Protein AF-A0A2E5U5M3-F1 (afdb_monomer)

Sequence (110 aa):
MKHKDTKHPKLYLKILNYSINDIKVQYVDNEFSLDGKRKIKEQTINNDFSIDESKILNKLNQLELNKLNKYIKVQNKILEYHKRKQNFDSYSVVKDSVKLMLQFKKEYNF

Radius of gyration: 16.64 Å; Cα contacts (8 Å, |Δi|>4): 125; chains: 1; bounding box: 40×35×46 Å

Nearest PDB structures (foldseek):
  8w1l-assembly1_A  TM=5.831E-01  e=1.429E-01  Homo sapiens
  4hw7-assembly1_A  TM=5.101E-01  e=1.429E-01  Homo sapiens
  4r7h-assembly1_A  TM=5.418E-01  e=1.977E-01  Homo sapiens
  3krj-assembly1_A  TM=5.410E-01  e=4.907E-0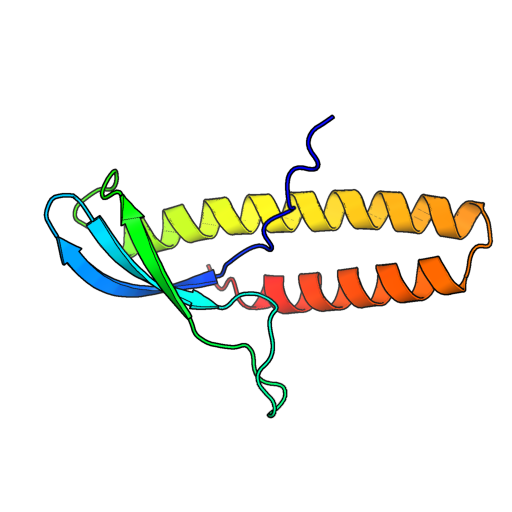1  Homo sapiens
  8jot-assembly1_A  TM=5.072E-01  e=4.038E-01  Homo sapiens

Secondary structure (DSSP, 8-state):
------PPP-EEEEEEEE-SSEEEEEEEEEEE-TTSSEEEEEEEEE--S-S-HHHHHHHHHHHHHHHHHHHHHHHHHHHHHHHHTT-HHHHHHHHHHHHHHHHHHTT---

pLDDT: mean 86.62, std 11.47, range [39.53, 95.12]

Mean predicted aligned error: 6.05 Å

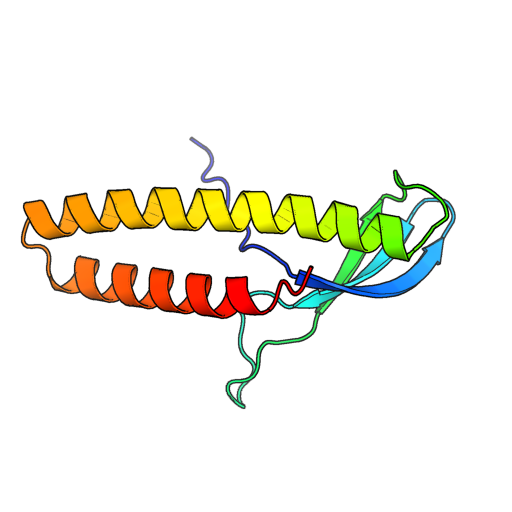Foldseek 3Di:
DPPPPLPFFKQWDFWDDDDPFKTKTKIWGLDADPVRHTDIDIDIDTPPDDPDGVVVNVVSNVVSLVSLVVVLVVLVVVLVVCVVVVVVVVNVVSVVVSVSSVVVSVVPPD

Structure (mmCIF, N/CA/C/O backbone):
data_AF-A0A2E5U5M3-F1
#
_entry.id   AF-A0A2E5U5M3-F1
#
loop_
_atom_site.group_PDB
_atom_site.id
_atom_site.type_symbol
_atom_site.label_atom_id
_atom_site.label_alt_id
_atom_site.label_comp_id
_atom_site.label_asym_id
_atom_site.label_entity_id
_atom_site.label_seq_id
_atom_site.pdbx_PDB_ins_code
_atom_site.Cartn_x
_atom_site.Cartn_y
_atom_site.Cartn_z
_atom_site.occupancy
_atom_site.B_iso_or_equiv
_atom_site.auth_seq_id
_atom_site.auth_comp_id
_atom_site.auth_asym_id
_atom_site.auth_atom_id
_atom_site.pdbx_PDB_model_num
ATOM 1 N N . MET A 1 1 ? -4.670 25.439 6.707 1.00 40.44 1 MET A N 1
ATOM 2 C CA . MET A 1 1 ? -3.697 24.381 6.338 1.00 40.44 1 MET A CA 1
ATOM 3 C C . MET A 1 1 ? -4.190 23.722 5.061 1.00 40.44 1 MET A C 1
ATOM 5 O O . MET A 1 1 ? -5.344 23.321 5.042 1.00 40.44 1 MET A O 1
ATOM 9 N N . LYS A 1 2 ? -3.383 23.636 3.991 1.00 39.53 2 LYS A N 1
ATOM 10 C CA . LYS A 1 2 ? -3.774 22.849 2.807 1.00 39.53 2 LYS A CA 1
ATOM 11 C C . LYS A 1 2 ? -3.951 21.395 3.252 1.00 39.53 2 LYS A C 1
ATOM 13 O O . LYS A 1 2 ? -2.998 20.820 3.781 1.00 39.53 2 LYS A O 1
ATOM 18 N N . HIS A 1 3 ? -5.146 20.830 3.083 1.00 47.47 3 HIS A N 1
ATOM 19 C CA . HIS A 1 3 ? -5.352 19.392 3.228 1.00 47.47 3 HIS A CA 1
ATOM 20 C C . HIS A 1 3 ? -4.398 18.715 2.239 1.00 47.47 3 HIS A C 1
ATOM 22 O O . HIS A 1 3 ? -4.536 18.868 1.030 1.00 47.47 3 HIS A O 1
ATOM 28 N N . LYS A 1 4 ? -3.349 18.057 2.742 1.00 53.84 4 LYS A N 1
ATOM 29 C CA . LYS A 1 4 ? -2.551 17.172 1.897 1.00 53.84 4 LYS A CA 1
ATOM 30 C C . LYS A 1 4 ? -3.411 15.943 1.681 1.00 53.84 4 LYS A C 1
ATOM 32 O O . LYS A 1 4 ? -3.626 15.198 2.638 1.00 53.84 4 LYS A O 1
ATOM 37 N N . ASP A 1 5 ? -3.889 15.754 0.457 1.00 53.69 5 ASP A N 1
ATOM 38 C CA . ASP A 1 5 ? -4.543 14.510 0.080 1.00 53.69 5 ASP A CA 1
ATOM 39 C C . ASP A 1 5 ? -3.617 13.361 0.450 1.00 53.69 5 ASP A C 1
ATOM 41 O O . ASP A 1 5 ? -2.454 13.279 0.028 1.00 53.69 5 ASP A O 1
ATOM 45 N N . THR A 1 6 ? -4.110 12.509 1.338 1.00 58.56 6 THR A N 1
ATOM 46 C CA . THR A 1 6 ? -3.381 11.324 1.751 1.00 58.56 6 THR A CA 1
ATOM 47 C C . THR A 1 6 ? -3.448 10.361 0.581 1.00 58.56 6 THR A C 1
ATOM 49 O O . THR A 1 6 ? -4.418 9.634 0.413 1.00 58.56 6 THR A O 1
ATOM 52 N N . LYS A 1 7 ? -2.423 10.389 -0.278 1.00 69.25 7 LYS A N 1
ATOM 53 C CA . LYS A 1 7 ? -2.294 9.405 -1.353 1.00 69.25 7 LYS A CA 1
ATOM 54 C C . LYS A 1 7 ? -2.250 8.015 -0.723 1.00 69.25 7 LYS A C 1
ATOM 56 O O . LYS A 1 7 ? -1.392 7.753 0.126 1.00 69.25 7 LYS A O 1
ATOM 61 N N . HIS A 1 8 ? -3.180 7.154 -1.126 1.00 78.44 8 HIS A N 1
ATOM 62 C CA . HIS A 1 8 ? -3.193 5.769 -0.681 1.00 78.44 8 HIS A CA 1
ATOM 63 C C . HIS A 1 8 ? -1.904 5.058 -1.125 1.00 78.44 8 HIS A C 1
ATOM 65 O O . HIS A 1 8 ? -1.380 5.367 -2.202 1.00 78.44 8 HIS A O 1
ATOM 71 N N . PRO A 1 9 ? -1.371 4.140 -0.299 1.00 89.25 9 PRO A N 1
ATOM 72 C CA . PRO A 1 9 ? -0.196 3.356 -0.656 1.00 89.25 9 PRO A CA 1
ATOM 73 C C . PRO A 1 9 ? -0.404 2.569 -1.953 1.00 89.25 9 PRO A C 1
ATOM 75 O O . PRO A 1 9 ? -1.508 2.088 -2.218 1.00 89.25 9 PRO A O 1
ATOM 78 N N . LYS A 1 10 ? 0.669 2.429 -2.733 1.00 93.88 10 LYS A N 1
ATOM 79 C CA . LYS A 1 10 ? 0.677 1.719 -4.022 1.00 93.88 10 LYS A CA 1
ATOM 80 C C . LYS A 1 10 ? 1.574 0.488 -3.978 1.00 93.88 10 LYS A C 1
ATOM 82 O O . LYS A 1 10 ? 2.625 0.514 -3.347 1.00 93.88 10 LYS A O 1
ATOM 87 N N . LEU A 1 11 ? 1.217 -0.554 -4.712 1.00 93.75 11 LEU A N 1
ATOM 88 C CA . LEU A 1 11 ? 2.081 -1.703 -4.968 1.00 93.75 11 LEU A CA 1
ATOM 89 C C . LEU A 1 11 ? 2.438 -1.718 -6.454 1.00 93.75 11 LEU A C 1
ATOM 91 O O . LEU A 1 11 ? 1.572 -1.923 -7.301 1.00 93.75 11 LEU A O 1
ATOM 95 N N . TYR A 1 12 ? 3.703 -1.460 -6.769 1.00 93.25 12 TYR A N 1
ATOM 96 C CA . TYR A 1 12 ? 4.238 -1.520 -8.123 1.00 93.25 12 TYR A CA 1
ATOM 97 C C . TYR A 1 12 ? 4.473 -2.979 -8.514 1.00 93.25 12 TYR A C 1
ATOM 99 O O . TYR A 1 12 ? 5.138 -3.721 -7.792 1.00 93.25 12 TYR A O 1
ATOM 107 N N . LEU A 1 13 ? 3.920 -3.375 -9.659 1.00 92.38 13 LEU A N 1
ATOM 108 C CA . LEU A 1 13 ? 3.925 -4.753 -10.148 1.00 92.38 13 LEU A CA 1
ATOM 109 C C . LEU A 1 13 ? 5.045 -4.997 -11.158 1.00 92.38 13 LEU A C 1
ATOM 111 O O . LEU A 1 13 ? 5.752 -5.994 -11.067 1.00 92.38 13 LEU A O 1
ATOM 115 N N . LYS A 1 14 ? 5.189 -4.096 -12.135 1.00 92.25 14 LYS A N 1
ATOM 116 C CA . LYS A 1 14 ? 6.198 -4.206 -13.192 1.00 92.25 14 LYS A CA 1
ATOM 117 C C . LYS A 1 14 ? 6.501 -2.868 -13.847 1.00 92.25 14 LYS A C 1
ATOM 119 O O . LYS A 1 14 ? 5.682 -1.945 -13.818 1.00 92.25 14 LYS A O 1
ATOM 124 N N . ILE A 1 15 ? 7.665 -2.800 -14.477 1.00 91.00 15 ILE A N 1
ATOM 125 C CA . ILE A 1 15 ? 8.036 -1.725 -15.392 1.00 91.00 15 ILE A CA 1
ATOM 126 C C . ILE A 1 15 ? 7.4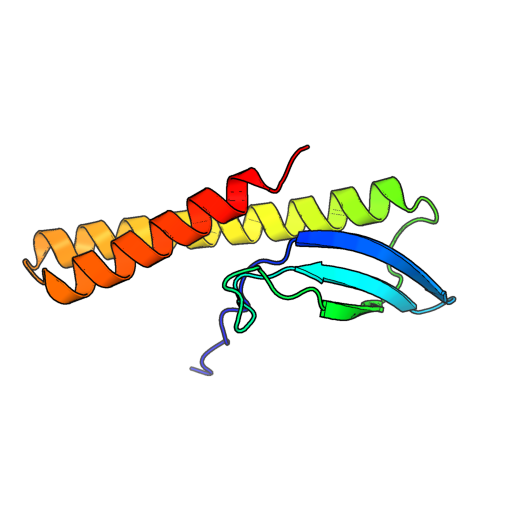91 -2.089 -16.779 1.00 91.00 15 ILE A C 1
ATOM 128 O O . ILE A 1 15 ? 7.564 -3.239 -17.202 1.00 91.00 15 ILE A O 1
ATOM 132 N N . LEU A 1 16 ? 6.847 -1.131 -17.441 1.00 90.38 16 LEU A N 1
ATOM 133 C CA . LEU A 1 16 ? 6.264 -1.298 -18.775 1.00 90.38 16 LEU A CA 1
ATOM 134 C C . LEU A 1 16 ? 7.153 -0.704 -19.865 1.00 90.38 16 LEU A C 1
ATOM 136 O O . LEU A 1 16 ? 7.181 -1.227 -20.973 1.00 90.38 16 LEU A O 1
ATOM 140 N N . ASN A 1 17 ? 7.809 0.422 -19.579 1.00 84.88 17 ASN A N 1
ATOM 141 C CA . ASN A 1 17 ? 8.692 1.097 -20.522 1.00 84.88 17 ASN A CA 1
ATOM 142 C C . ASN A 1 17 ? 9.734 1.942 -19.778 1.00 84.88 17 ASN A C 1
ATOM 144 O O . ASN A 1 17 ? 9.442 2.472 -18.700 1.00 84.88 17 ASN A O 1
ATOM 148 N N . TYR A 1 18 ? 10.905 2.094 -20.390 1.00 81.06 18 TYR A N 1
ATOM 149 C CA . TYR A 1 18 ? 12.027 2.871 -19.890 1.00 81.06 18 TYR A CA 1
ATOM 150 C C . TYR A 1 18 ? 12.418 3.947 -20.909 1.00 81.06 18 TYR A C 1
ATOM 152 O O . TYR A 1 18 ? 12.759 3.649 -22.052 1.00 81.06 18 TYR A O 1
ATOM 160 N N . SER A 1 19 ? 12.387 5.199 -20.472 1.00 79.19 19 SER A N 1
ATOM 161 C CA . SER A 1 19 ? 12.874 6.365 -21.203 1.00 79.19 19 SER A CA 1
ATOM 162 C C . SER A 1 19 ? 13.972 7.041 -20.386 1.00 79.19 19 SER A C 1
ATOM 164 O O . SER A 1 19 ? 14.046 6.878 -19.171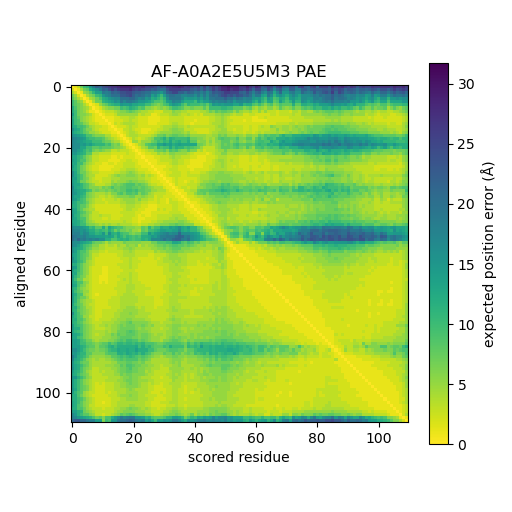 1.00 79.19 19 SER A O 1
ATOM 166 N N . ILE A 1 20 ? 14.805 7.856 -21.039 1.00 76.12 20 ILE A N 1
ATOM 167 C CA . ILE A 1 20 ? 15.949 8.535 -20.399 1.00 76.12 20 ILE A CA 1
ATOM 168 C C . ILE A 1 20 ? 15.527 9.285 -19.124 1.00 76.12 20 ILE A C 1
ATOM 170 O O . ILE A 1 20 ? 16.202 9.173 -18.106 1.00 76.12 20 ILE A O 1
ATOM 174 N N . ASN A 1 21 ? 14.377 9.964 -19.150 1.00 83.12 21 ASN A N 1
ATOM 175 C CA . ASN A 1 21 ? 13.897 10.773 -18.026 1.00 83.12 21 ASN A CA 1
ATOM 176 C C . ASN A 1 21 ? 12.752 10.131 -17.237 1.00 83.12 21 ASN A C 1
ATOM 178 O O . ASN A 1 21 ? 12.427 10.609 -16.155 1.00 83.12 21 ASN A O 1
ATOM 182 N N . ASP A 1 22 ? 12.149 9.060 -17.753 1.00 87.88 22 ASP A N 1
ATOM 183 C CA . ASP A 1 22 ? 10.847 8.587 -17.296 1.00 87.88 22 ASP A CA 1
ATOM 184 C C . ASP A 1 22 ? 10.751 7.065 -17.325 1.00 87.88 22 ASP A C 1
ATOM 186 O O . ASP A 1 22 ? 11.134 6.417 -18.295 1.00 87.88 22 ASP A O 1
ATOM 190 N N . ILE A 1 23 ? 10.145 6.489 -16.292 1.00 88.69 23 ILE A N 1
ATOM 191 C CA . ILE A 1 23 ? 9.803 5.071 -16.242 1.00 88.69 23 ILE A CA 1
ATOM 192 C C . ILE A 1 23 ? 8.286 4.950 -16.195 1.00 88.69 23 ILE A C 1
ATOM 194 O O . ILE A 1 23 ? 7.626 5.504 -15.310 1.00 88.69 23 ILE A O 1
ATOM 198 N N . LYS A 1 24 ? 7.718 4.186 -17.129 1.00 92.06 24 LYS A N 1
ATOM 199 C CA . LYS A 1 24 ? 6.304 3.819 -17.088 1.00 92.06 24 LYS A CA 1
ATOM 200 C C . LYS A 1 24 ? 6.152 2.556 -16.256 1.00 92.06 24 LYS A C 1
ATOM 202 O O . LYS A 1 24 ? 6.713 1.517 -16.594 1.00 92.06 24 LYS A O 1
ATOM 207 N N . VAL A 1 25 ? 5.372 2.628 -15.186 1.00 92.50 25 VAL A N 1
ATOM 208 C CA . VAL A 1 25 ? 5.194 1.529 -14.233 1.00 92.50 25 VAL A CA 1
ATOM 209 C C . VAL A 1 25 ? 3.730 1.168 -14.063 1.00 92.50 25 VAL A C 1
ATOM 211 O O . VAL A 1 25 ? 2.847 2.028 -14.046 1.00 92.50 25 VAL A O 1
ATOM 214 N N . GLN A 1 26 ? 3.485 -0.125 -13.901 1.00 95.12 26 GLN A N 1
ATOM 215 C CA . GLN A 1 26 ? 2.187 -0.674 -13.557 1.00 95.12 26 GLN A CA 1
ATOM 21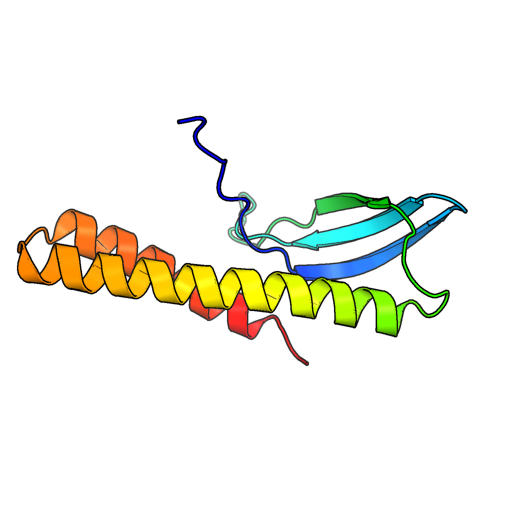6 C C . GLN A 1 26 ? 2.095 -0.858 -12.041 1.00 95.12 26 GLN A C 1
ATOM 218 O O . GLN A 1 26 ? 3.031 -1.358 -11.415 1.00 95.12 26 GLN A O 1
ATOM 223 N N . TYR A 1 27 ? 0.973 -0.470 -11.446 1.00 94.50 27 TYR A N 1
ATOM 224 C CA . TYR A 1 27 ? 0.735 -0.587 -10.012 1.00 94.50 27 TYR A CA 1
ATOM 225 C C . TYR A 1 27 ? -0.726 -0.910 -9.701 1.00 94.50 27 TYR A C 1
ATOM 227 O O . TYR A 1 27 ? -1.612 -0.724 -10.532 1.00 94.50 27 TYR A O 1
ATOM 235 N N . VAL A 1 28 ? -0.970 -1.355 -8.475 1.00 93.94 28 VAL A N 1
ATOM 236 C CA . VAL A 1 28 ? -2.298 -1.418 -7.860 1.00 93.94 28 VAL A CA 1
ATOM 237 C C . VAL A 1 28 ? -2.325 -0.528 -6.624 1.00 93.94 28 VAL A C 1
ATOM 239 O O . VAL A 1 28 ? -1.309 -0.317 -5.960 1.00 93.94 28 VAL A O 1
ATOM 242 N N . ASP A 1 29 ? -3.490 0.012 -6.315 1.00 91.06 29 ASP A N 1
ATOM 243 C CA . ASP A 1 29 ? -3.787 0.676 -5.051 1.00 91.06 29 ASP A CA 1
ATOM 244 C C . ASP A 1 29 ? -5.117 0.145 -4.510 1.00 91.06 29 ASP A C 1
ATOM 246 O O . ASP A 1 29 ? -5.704 -0.785 -5.064 1.00 91.06 29 ASP A O 1
ATOM 250 N N . ASN A 1 30 ? -5.586 0.689 -3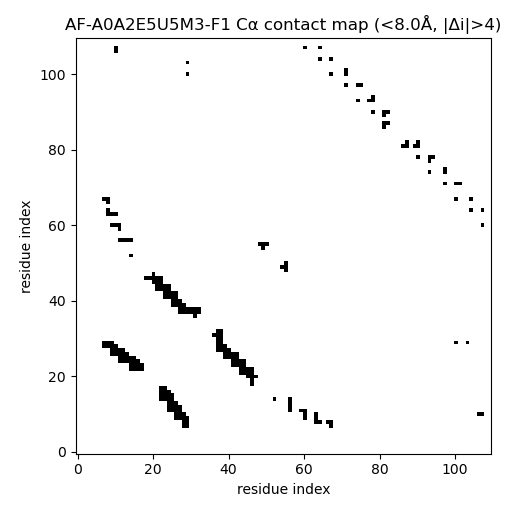.390 1.00 87.25 30 ASN A N 1
ATOM 251 C CA . ASN A 1 30 ? -6.797 0.197 -2.738 1.00 87.25 30 ASN A CA 1
ATOM 252 C C . ASN A 1 30 ? -8.101 0.706 -3.384 1.00 87.25 30 ASN A C 1
ATOM 254 O O . ASN A 1 30 ? -9.091 0.919 -2.685 1.00 87.25 30 ASN A O 1
ATOM 258 N N . GLU A 1 31 ? -8.099 0.905 -4.702 1.00 89.00 31 GLU A N 1
ATOM 259 C CA . GLU A 1 31 ? -9.308 1.073 -5.503 1.00 89.00 31 GLU A CA 1
ATOM 260 C C . GLU A 1 31 ? -9.709 -0.250 -6.152 1.00 89.00 31 GLU A C 1
ATOM 262 O O . GLU A 1 31 ? -8.879 -0.996 -6.678 1.00 89.00 31 GLU A O 1
ATOM 267 N N . PHE A 1 32 ? -11.011 -0.523 -6.146 1.00 88.19 32 PHE A N 1
ATOM 268 C CA . PHE A 1 32 ? -11.584 -1.759 -6.659 1.00 88.19 32 PHE A CA 1
ATOM 269 C C . PHE A 1 32 ? -12.336 -1.507 -7.968 1.00 88.19 32 PHE A C 1
ATOM 271 O O . PHE A 1 32 ? -12.95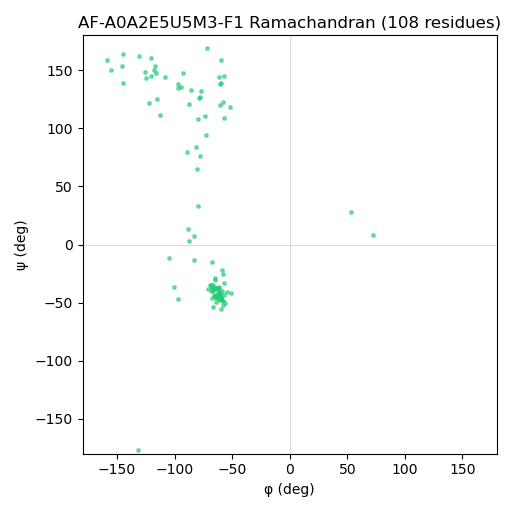5 -0.466 -8.176 1.00 88.19 32 PHE A O 1
ATOM 278 N N . SER A 1 33 ? -12.250 -2.480 -8.865 1.00 89.75 33 SER A N 1
ATOM 279 C CA . SER A 1 33 ? -13.111 -2.618 -10.038 1.00 89.75 33 SER A CA 1
ATOM 280 C C . SER A 1 33 ? -14.526 -3.042 -9.627 1.00 89.75 33 SER A C 1
ATOM 282 O O . SER A 1 33 ? -14.753 -3.452 -8.487 1.00 89.75 33 SER A O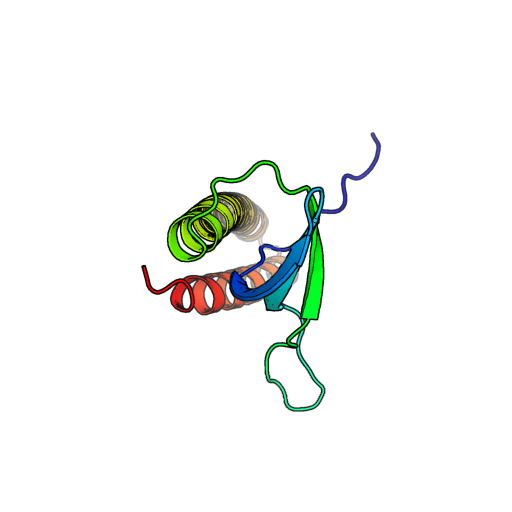 1
ATOM 284 N N . LEU A 1 34 ? -15.468 -2.984 -10.574 1.00 89.38 34 LEU A N 1
ATOM 285 C CA . LEU A 1 34 ? -16.845 -3.454 -10.373 1.00 89.38 34 LEU A CA 1
ATOM 286 C C . LEU A 1 34 ? -16.906 -4.939 -9.972 1.00 89.38 34 LEU A C 1
ATOM 288 O O . LEU A 1 34 ? -17.810 -5.339 -9.249 1.00 89.38 34 LEU A O 1
ATOM 292 N N . ASP A 1 35 ? -15.893 -5.723 -10.351 1.00 89.88 35 ASP A N 1
ATOM 293 C CA . ASP A 1 35 ? -15.776 -7.150 -10.029 1.00 89.88 35 ASP A CA 1
ATOM 294 C C . ASP A 1 35 ? -15.176 -7.414 -8.633 1.00 89.88 35 ASP A C 1
ATOM 296 O O . ASP A 1 35 ? -14.811 -8.543 -8.305 1.00 89.88 35 ASP A O 1
ATOM 300 N N . GLY A 1 36 ? -14.971 -6.371 -7.821 1.00 85.00 36 GLY A N 1
ATOM 301 C CA . GLY A 1 36 ? -14.397 -6.486 -6.476 1.00 85.00 36 GLY A CA 1
ATOM 302 C C . GLY A 1 36 ? -12.895 -6.799 -6.444 1.00 85.00 36 GLY A C 1
ATOM 303 O O . GLY A 1 36 ? -12.337 -7.041 -5.375 1.00 85.00 36 GLY A O 1
ATOM 304 N N . LYS A 1 37 ? -12.207 -6.776 -7.593 1.00 87.94 37 LYS A N 1
ATOM 305 C CA . LYS A 1 37 ? -10.742 -6.925 -7.690 1.00 87.94 37 LYS A CA 1
ATOM 306 C C . LYS A 1 37 ? -10.059 -5.563 -7.675 1.00 87.94 37 LYS A C 1
ATOM 308 O O . LYS A 1 37 ? -10.612 -4.612 -8.226 1.00 87.94 37 LYS A O 1
ATOM 313 N N . ARG A 1 38 ? -8.847 -5.456 -7.118 1.00 89.31 38 ARG A N 1
ATOM 314 C CA . ARG A 1 38 ? -8.073 -4.202 -7.184 1.00 89.31 38 ARG A CA 1
ATOM 315 C C . ARG A 1 38 ? -7.794 -3.802 -8.628 1.00 89.31 38 ARG A C 1
ATOM 317 O O . ARG A 1 38 ? -7.481 -4.645 -9.468 1.00 89.31 38 ARG A O 1
ATOM 324 N N . LYS A 1 39 ? -7.910 -2.507 -8.909 1.00 92.12 39 LYS A N 1
ATOM 325 C CA . LYS A 1 39 ? -7.706 -1.958 -10.246 1.00 92.12 39 LYS A CA 1
ATOM 326 C C . LYS A 1 39 ? -6.214 -1.826 -10.537 1.00 92.12 39 LYS A C 1
ATOM 328 O O . LYS A 1 39 ? -5.481 -1.173 -9.797 1.00 92.12 39 LYS A O 1
ATOM 333 N N . ILE A 1 40 ? -5.782 -2.411 -11.649 1.00 93.00 40 ILE A N 1
ATOM 334 C CA . ILE A 1 40 ? -4.442 -2.194 -12.192 1.00 93.00 40 ILE A CA 1
ATOM 335 C C . ILE A 1 40 ? -4.416 -0.834 -12.893 1.00 93.00 40 ILE A C 1
ATOM 337 O O . ILE A 1 40 ? -5.306 -0.504 -13.678 1.00 93.00 40 ILE A O 1
ATOM 341 N N . LYS A 1 41 ? -3.393 -0.041 -12.591 1.00 94.38 41 LYS A N 1
ATOM 342 C CA . LYS A 1 41 ? -3.187 1.313 -13.100 1.00 94.38 41 LYS A CA 1
ATOM 343 C C . LYS A 1 41 ? -1.766 1.472 -13.614 1.00 94.38 41 LYS A C 1
ATOM 345 O O . LYS A 1 41 ? -0.863 0.718 -13.261 1.00 94.38 41 LYS A O 1
ATOM 350 N N . GLU A 1 42 ? -1.569 2.501 -14.421 1.00 94.81 42 GLU A N 1
ATOM 351 C CA . GLU A 1 42 ? -0.267 2.876 -14.957 1.00 94.81 42 GLU A CA 1
ATOM 352 C C . GLU A 1 42 ? 0.070 4.296 -14.510 1.00 94.81 42 GLU A C 1
ATOM 354 O O . GLU A 1 42 ? -0.816 5.141 -14.359 1.00 94.81 42 GLU A O 1
ATOM 359 N N . GLN A 1 43 ? 1.345 4.561 -14.250 1.00 92.38 43 GLN A N 1
ATOM 360 C CA . GLN A 1 43 ? 1.844 5.916 -14.032 1.00 92.38 43 GLN A CA 1
ATOM 361 C C . GLN A 1 43 ? 3.255 6.051 -14.584 1.00 92.38 43 GLN A C 1
ATOM 363 O O . GLN A 1 43 ? 4.005 5.078 -14.639 1.00 92.38 43 GLN A O 1
ATOM 368 N N . THR A 1 44 ? 3.610 7.275 -14.944 1.00 91.25 44 THR A N 1
ATOM 369 C CA . THR A 1 44 ? 4.980 7.647 -15.277 1.00 91.25 44 THR A CA 1
ATOM 370 C C . THR A 1 44 ? 5.631 8.261 -14.045 1.00 91.25 44 THR A C 1
ATOM 372 O O . THR A 1 44 ? 5.007 9.066 -13.349 1.00 91.25 44 THR A O 1
ATOM 375 N N . ILE A 1 45 ? 6.858 7.849 -13.747 1.00 89.12 45 ILE A N 1
ATOM 376 C CA . ILE A 1 45 ? 7.680 8.393 -12.665 1.00 89.12 45 ILE A CA 1
ATOM 377 C C . ILE A 1 45 ? 9.025 8.845 -13.227 1.00 89.12 45 ILE A C 1
ATOM 379 O O . ILE A 1 45 ? 9.530 8.219 -14.156 1.00 89.12 45 ILE A O 1
ATOM 383 N N . ASN A 1 46 ? 9.618 9.881 -12.633 1.00 85.12 46 ASN A N 1
ATOM 384 C CA . ASN A 1 46 ? 10.950 10.331 -13.026 1.00 85.12 46 ASN A CA 1
ATOM 385 C C . ASN A 1 46 ? 11.979 9.214 -12.827 1.00 85.12 46 ASN A C 1
ATOM 387 O O . ASN A 1 46 ? 11.983 8.508 -11.809 1.00 85.12 46 ASN A O 1
ATOM 391 N N . ASN A 1 47 ? 12.868 9.089 -13.802 1.00 77.44 47 ASN A N 1
ATOM 392 C CA . ASN A 1 47 ? 13.948 8.121 -13.828 1.00 77.44 47 ASN A CA 1
ATOM 393 C C . ASN A 1 47 ? 15.145 8.577 -12.973 1.00 77.44 47 ASN A C 1
ATOM 395 O O . ASN A 1 47 ? 16.237 8.811 -13.475 1.00 77.44 47 ASN A O 1
ATOM 399 N N . ASP A 1 48 ? 14.944 8.677 -11.658 1.00 72.31 48 ASP A N 1
ATOM 400 C CA . ASP A 1 48 ? 16.026 8.934 -10.690 1.00 72.31 48 ASP A CA 1
ATOM 401 C C . ASP A 1 48 ? 16.684 7.627 -10.195 1.00 72.31 48 ASP A C 1
ATOM 403 O O . ASP A 1 48 ? 17.358 7.591 -9.159 1.00 72.31 48 ASP A O 1
ATOM 407 N N . PHE A 1 49 ? 16.422 6.504 -10.870 1.00 68.56 49 PHE A N 1
ATOM 408 C CA . PHE A 1 49 ? 16.744 5.169 -10.379 1.00 68.56 49 PHE A CA 1
ATOM 409 C C . PHE A 1 49 ? 17.754 4.440 -11.278 1.00 68.56 49 PHE A C 1
ATOM 411 O O . PHE A 1 49 ? 17.870 4.706 -12.468 1.00 68.56 49 PHE A O 1
ATOM 418 N N . SER A 1 50 ? 18.508 3.505 -10.687 1.00 65.25 50 SER A N 1
ATOM 419 C CA . SER A 1 50 ? 19.508 2.690 -11.396 1.00 65.25 50 SER A CA 1
ATOM 420 C C . SER A 1 50 ? 18.893 1.854 -12.521 1.00 65.25 50 SER A C 1
ATOM 422 O O . SER A 1 50 ? 17.734 1.483 -12.422 1.00 65.25 50 SER A O 1
ATOM 424 N N . ILE A 1 51 ? 19.710 1.424 -13.484 1.00 68.38 51 ILE A N 1
ATOM 425 C CA . ILE A 1 51 ? 19.313 0.640 -14.674 1.00 68.38 51 ILE A CA 1
ATOM 426 C C . ILE A 1 51 ? 18.632 -0.714 -14.343 1.00 68.38 51 ILE A C 1
ATOM 428 O O . ILE A 1 51 ? 17.900 -1.257 -15.161 1.00 68.38 51 ILE A O 1
ATOM 432 N N . ASP A 1 52 ? 18.840 -1.273 -13.147 1.00 82.19 52 ASP A N 1
ATOM 433 C CA . ASP A 1 52 ? 18.295 -2.581 -12.749 1.00 82.19 52 ASP A CA 1
ATOM 434 C C . ASP A 1 52 ? 16.815 -2.504 -12.316 1.00 82.19 52 ASP A C 1
ATOM 436 O O . ASP A 1 52 ? 16.489 -2.010 -11.230 1.00 82.19 52 ASP A O 1
ATOM 440 N N . GLU A 1 53 ? 15.921 -3.038 -13.156 1.00 81.06 53 GLU A N 1
ATOM 441 C CA . GLU A 1 53 ? 14.463 -3.027 -12.969 1.00 81.06 53 GLU A CA 1
ATOM 442 C C . GLU A 1 53 ? 14.000 -3.615 -11.629 1.00 81.06 53 GLU A C 1
ATOM 444 O O . GLU A 1 53 ? 13.111 -3.063 -10.972 1.00 81.06 53 GLU A O 1
ATOM 449 N N . SER A 1 54 ? 14.610 -4.719 -11.187 1.00 84.31 54 SER A N 1
ATOM 450 C CA . SER A 1 54 ? 14.216 -5.390 -9.944 1.00 84.31 54 SER A CA 1
ATOM 451 C C . SER A 1 54 ? 14.550 -4.524 -8.729 1.00 84.31 54 SER A C 1
ATOM 453 O O . SER A 1 54 ? 13.739 -4.367 -7.811 1.00 84.31 54 SER A O 1
ATOM 455 N N . LYS A 1 55 ? 15.713 -3.862 -8.752 1.00 86.50 55 LYS A N 1
ATOM 456 C CA . LYS A 1 55 ? 16.102 -2.904 -7.707 1.00 86.50 55 LYS A CA 1
ATOM 457 C C . LYS A 1 55 ? 15.198 -1.676 -7.691 1.00 86.50 55 LYS A C 1
ATOM 459 O O . LYS A 1 55 ? 14.865 -1.201 -6.603 1.00 86.50 55 LYS A O 1
ATOM 464 N N . ILE A 1 56 ? 14.773 -1.185 -8.858 1.00 87.44 56 ILE A N 1
ATOM 465 C CA . ILE A 1 56 ? 13.809 -0.079 -8.965 1.00 87.44 56 ILE A CA 1
ATOM 466 C C . ILE A 1 56 ? 12.494 -0.463 -8.282 1.00 87.44 56 ILE A C 1
ATOM 468 O O . ILE A 1 56 ? 12.050 0.236 -7.367 1.00 87.44 56 ILE A O 1
ATOM 472 N N . LEU A 1 57 ? 11.892 -1.586 -8.687 1.00 89.44 57 LEU A N 1
ATOM 473 C CA . LEU A 1 57 ? 10.608 -2.043 -8.150 1.00 89.44 57 LEU A CA 1
ATOM 474 C C . LEU A 1 57 ? 10.682 -2.291 -6.644 1.00 89.44 57 LEU A C 1
ATOM 476 O O . LEU A 1 57 ? 9.826 -1.803 -5.906 1.00 89.44 57 LEU A O 1
ATOM 480 N N . ASN A 1 58 ? 11.734 -2.961 -6.170 1.00 90.06 58 ASN A N 1
ATOM 481 C CA . ASN A 1 58 ? 11.938 -3.200 -4.743 1.00 90.06 58 ASN A CA 1
ATOM 482 C C . ASN A 1 58 ? 12.052 -1.891 -3.958 1.00 90.06 58 ASN A C 1
ATOM 484 O O . ASN A 1 58 ? 11.394 -1.730 -2.931 1.00 90.06 58 ASN A O 1
ATOM 488 N N . LYS A 1 59 ? 12.823 -0.916 -4.451 1.00 89.94 59 LYS A N 1
ATOM 489 C CA . LYS A 1 59 ? 12.970 0.385 -3.785 1.00 89.94 59 LYS A CA 1
ATOM 490 C C . LYS A 1 59 ? 11.651 1.159 -3.747 1.00 89.94 59 LYS A C 1
ATOM 492 O O . LYS A 1 59 ? 11.282 1.684 -2.695 1.00 89.94 59 LYS A O 1
ATOM 497 N N . LEU A 1 60 ? 10.919 1.213 -4.860 1.00 90.62 60 LEU A N 1
ATOM 498 C CA . LEU A 1 60 ? 9.603 1.858 -4.927 1.00 90.62 60 LEU A CA 1
ATOM 499 C C . LEU A 1 60 ? 8.616 1.211 -3.954 1.00 90.62 60 LEU A C 1
ATOM 501 O O . LEU A 1 60 ? 7.948 1.898 -3.180 1.00 90.62 60 LEU A O 1
ATOM 505 N N . ASN A 1 61 ? 8.574 -0.116 -3.947 1.00 93.50 61 ASN A N 1
ATOM 506 C CA . ASN A 1 61 ? 7.675 -0.863 -3.091 1.00 93.50 61 ASN A CA 1
ATOM 507 C C . ASN A 1 61 ? 8.040 -0.767 -1.604 1.00 93.50 61 ASN A C 1
ATOM 509 O O . ASN A 1 61 ? 7.142 -0.669 -0.770 1.00 93.50 61 ASN A O 1
ATOM 513 N N . GLN A 1 62 ? 9.325 -0.701 -1.248 1.00 92.38 62 GLN A N 1
ATOM 514 C CA . GLN A 1 62 ? 9.757 -0.421 0.125 1.00 92.38 62 GLN A CA 1
ATOM 515 C C . GLN A 1 62 ? 9.298 0.966 0.598 1.00 92.38 62 GLN A C 1
ATOM 517 O O . GLN A 1 62 ? 8.836 1.122 1.733 1.00 92.38 62 GLN A O 1
ATOM 522 N N . LEU A 1 63 ? 9.387 1.987 -0.264 1.00 91.62 63 LEU A N 1
ATOM 523 C CA . LEU A 1 63 ? 8.901 3.333 0.056 1.00 91.62 63 LEU A CA 1
ATOM 524 C C . LEU A 1 63 ? 7.389 3.342 0.308 1.00 91.62 63 LEU A C 1
ATOM 526 O O . LEU A 1 63 ? 6.929 3.966 1.267 1.00 91.62 63 LEU A O 1
ATOM 530 N N . GLU A 1 64 ? 6.615 2.637 -0.513 1.00 93.81 64 GLU A N 1
ATOM 531 C CA . GLU A 1 64 ? 5.166 2.527 -0.339 1.00 93.81 64 GLU A CA 1
ATOM 532 C C . GLU A 1 64 ? 4.774 1.673 0.873 1.00 93.81 64 GLU A C 1
ATOM 534 O O . GLU A 1 64 ? 3.889 2.068 1.633 1.00 93.81 64 GLU A O 1
ATOM 539 N N . LEU A 1 65 ? 5.487 0.576 1.149 1.00 93.62 65 LEU A N 1
ATOM 540 C CA . LEU A 1 65 ? 5.284 -0.232 2.354 1.00 93.62 65 LEU A CA 1
ATOM 541 C C . LEU A 1 65 ? 5.497 0.604 3.623 1.00 93.62 65 LEU A C 1
ATOM 543 O O . LEU A 1 65 ? 4.732 0.508 4.587 1.00 93.62 65 LEU A O 1
ATOM 547 N N . ASN A 1 66 ? 6.497 1.486 3.622 1.00 92.38 66 ASN A N 1
ATOM 548 C CA . ASN A 1 66 ? 6.724 2.419 4.722 1.00 92.38 66 ASN A CA 1
ATOM 549 C C . ASN A 1 66 ? 5.564 3.409 4.899 1.00 92.38 66 ASN A C 1
ATOM 551 O O . ASN A 1 66 ? 5.186 3.716 6.035 1.00 92.38 66 ASN A O 1
ATOM 555 N N . LYS A 1 67 ? 4.966 3.893 3.803 1.00 92.19 67 LYS A N 1
ATOM 556 C CA . LYS A 1 67 ? 3.758 4.735 3.861 1.00 92.19 67 LYS A CA 1
ATOM 557 C C . LYS A 1 67 ? 2.569 3.951 4.413 1.00 92.19 67 LYS A C 1
ATOM 559 O O . LYS A 1 67 ? 1.891 4.453 5.307 1.00 92.19 67 LYS A O 1
ATOM 564 N N . LEU A 1 68 ? 2.369 2.714 3.961 1.00 92.94 68 LEU A N 1
ATOM 565 C CA . LEU A 1 68 ? 1.315 1.819 4.437 1.00 92.94 68 LEU A CA 1
ATOM 566 C C . LEU A 1 68 ? 1.436 1.539 5.939 1.00 92.94 68 LEU A C 1
ATOM 568 O O . LEU A 1 68 ? 0.471 1.705 6.683 1.00 92.94 68 LEU A O 1
ATOM 572 N N . ASN A 1 69 ? 2.637 1.212 6.419 1.00 92.69 69 ASN A N 1
ATOM 573 C CA . ASN A 1 69 ? 2.892 0.997 7.844 1.00 92.69 69 ASN A CA 1
ATOM 574 C C . ASN A 1 69 ? 2.597 2.254 8.679 1.00 92.69 69 ASN A C 1
ATOM 576 O O . ASN A 1 69 ? 1.992 2.162 9.750 1.00 92.69 69 ASN A O 1
ATOM 580 N N . LYS A 1 70 ? 2.985 3.441 8.190 1.00 92.31 70 LYS A N 1
ATOM 581 C CA . LYS A 1 70 ? 2.666 4.718 8.849 1.00 92.31 70 LYS A CA 1
ATOM 582 C C . LYS A 1 70 ? 1.160 4.974 8.878 1.00 92.31 70 LYS A C 1
ATOM 584 O O . LYS A 1 70 ? 0.647 5.356 9.928 1.00 92.31 70 LYS A O 1
ATOM 589 N N . TYR A 1 71 ? 0.459 4.730 7.772 1.00 91.12 71 TYR A N 1
ATOM 590 C CA . TYR A 1 71 ? -0.994 4.866 7.690 1.00 91.12 71 TYR A CA 1
ATOM 591 C C . TYR A 1 71 ? -1.694 3.966 8.715 1.00 91.12 71 TYR A C 1
ATOM 593 O O . TYR A 1 71 ? -2.451 4.467 9.544 1.00 91.12 71 TYR A O 1
ATOM 601 N N . ILE A 1 72 ? -1.371 2.667 8.739 1.00 92.31 72 ILE A N 1
ATOM 602 C CA . ILE A 1 72 ? -1.940 1.701 9.695 1.00 92.31 72 ILE A CA 1
ATOM 603 C C . ILE A 1 72 ? -1.687 2.156 11.138 1.00 92.31 72 ILE A C 1
ATOM 605 O O . ILE A 1 72 ? -2.595 2.140 11.968 1.00 92.31 72 ILE A O 1
ATOM 609 N N . LYS A 1 73 ? -0.472 2.632 11.443 1.00 93.81 73 LYS A N 1
ATOM 610 C CA . LYS A 1 73 ? -0.130 3.150 12.775 1.00 93.81 73 LYS A CA 1
ATOM 611 C C . LYS A 1 73 ? -1.003 4.343 13.178 1.00 93.81 73 LYS A C 1
ATOM 613 O O . LYS A 1 73 ? -1.408 4.425 14.335 1.00 93.81 73 LYS A O 1
ATOM 618 N N . VAL A 1 74 ? -1.273 5.271 12.259 1.00 92.50 74 VAL A N 1
ATOM 619 C CA . VAL A 1 74 ? -2.144 6.429 12.519 1.00 92.50 74 VAL A CA 1
ATOM 620 C C . VAL A 1 74 ? -3.592 5.982 12.721 1.00 92.50 74 VAL A C 1
ATOM 622 O O . VAL A 1 74 ? -4.202 6.380 13.711 1.00 92.50 74 VAL A O 1
ATOM 625 N N . GLN A 1 75 ? -4.114 5.108 11.860 1.00 91.88 75 GLN A N 1
ATOM 626 C CA . GLN A 1 75 ? -5.487 4.610 11.982 1.00 91.88 75 GLN A CA 1
ATOM 627 C C . GLN A 1 75 ? -5.717 3.831 13.283 1.00 91.88 75 GLN A C 1
ATOM 629 O O . GLN A 1 75 ? -6.736 4.020 13.937 1.00 91.88 75 GLN A O 1
ATOM 634 N N . ASN A 1 76 ? -4.738 3.048 13.744 1.00 93.06 76 ASN A N 1
ATOM 635 C CA . ASN A 1 76 ? -4.819 2.382 15.048 1.00 93.06 76 ASN A CA 1
ATOM 636 C C . ASN A 1 76 ? -4.920 3.376 16.218 1.00 93.06 76 ASN A C 1
ATOM 638 O O . ASN A 1 76 ? -5.658 3.136 17.170 1.00 93.06 76 ASN A O 1
ATOM 642 N N . LYS A 1 77 ? -4.239 4.529 16.151 1.00 93.88 77 LYS A N 1
ATOM 643 C CA . LYS A 1 77 ? -4.402 5.585 17.169 1.00 93.88 77 LYS A CA 1
ATOM 644 C C . LYS A 1 77 ? -5.802 6.203 17.134 1.00 93.88 77 LYS A C 1
ATOM 646 O O . LYS A 1 77 ? -6.355 6.511 18.187 1.00 93.88 77 LYS A O 1
ATOM 651 N N . ILE A 1 78 ? -6.357 6.385 15.936 1.00 92.06 78 ILE A N 1
ATOM 652 C CA . ILE A 1 78 ? -7.714 6.905 15.729 1.00 92.06 78 ILE A CA 1
ATOM 653 C C . ILE A 1 78 ? -8.758 5.907 16.258 1.00 92.06 78 ILE A C 1
ATOM 655 O O . ILE A 1 78 ? -9.694 6.315 16.943 1.00 92.06 78 ILE A O 1
ATOM 659 N N . LEU A 1 79 ? -8.556 4.601 16.055 1.00 92.50 79 LEU A N 1
ATOM 660 C CA . LEU A 1 79 ? -9.396 3.551 16.643 1.00 92.50 79 LEU A CA 1
ATOM 661 C C . LEU A 1 79 ? -9.457 3.645 18.164 1.00 92.50 79 LEU A C 1
ATOM 663 O O . LEU A 1 79 ? -10.545 3.687 18.733 1.00 92.50 79 LEU A O 1
ATOM 667 N N . GLU A 1 80 ? -8.303 3.737 18.824 1.00 93.00 80 GLU A N 1
ATOM 668 C CA . GLU A 1 80 ? -8.247 3.871 20.283 1.00 93.00 80 GLU A CA 1
ATOM 669 C C . GLU A 1 80 ? -8.870 5.186 20.777 1.00 93.00 80 GLU A C 1
ATOM 671 O O . GLU A 1 80 ? -9.398 5.262 21.887 1.00 93.00 80 GLU A O 1
ATOM 676 N N . TYR A 1 81 ? -8.841 6.245 19.966 1.00 94.19 81 TYR A N 1
ATOM 677 C CA . TYR A 1 81 ? -9.569 7.475 20.264 1.00 94.19 81 TYR A CA 1
ATOM 678 C C . TYR A 1 81 ? -11.091 7.264 20.211 1.00 94.19 81 TYR A C 1
ATOM 680 O O . TYR A 1 81 ? -11.767 7.542 21.203 1.00 94.19 81 TYR A O 1
ATOM 688 N N . HIS A 1 82 ? -11.630 6.726 19.111 1.00 92.06 82 HIS A N 1
ATOM 689 C CA . HIS A 1 82 ? -13.075 6.497 18.973 1.00 92.06 82 HIS A CA 1
ATOM 690 C C . HIS A 1 82 ? -13.608 5.483 19.987 1.00 92.06 82 HIS A C 1
ATOM 692 O O . HIS A 1 82 ? -14.675 5.705 20.556 1.00 92.06 82 HIS A O 1
ATOM 698 N N . LYS A 1 83 ? -12.832 4.434 20.288 1.00 91.12 83 LYS A N 1
ATOM 699 C CA . LYS A 1 83 ? -13.151 3.448 21.327 1.00 91.12 83 LYS A CA 1
ATOM 700 C C . LYS A 1 83 ? -13.318 4.106 22.699 1.00 91.12 83 LYS A C 1
ATOM 702 O O . LYS A 1 83 ? -14.321 3.878 23.364 1.00 91.12 83 LYS A O 1
ATOM 707 N N . ARG A 1 84 ? -12.377 4.970 23.105 1.00 94.25 84 ARG A N 1
ATOM 708 C CA . ARG A 1 84 ? -12.457 5.714 24.380 1.00 94.25 84 ARG A CA 1
ATOM 709 C C . ARG A 1 84 ? -13.618 6.705 24.423 1.00 94.25 84 ARG A C 1
ATOM 711 O O . ARG A 1 84 ? -14.140 6.978 25.495 1.00 94.25 84 ARG A O 1
ATOM 718 N N . LYS A 1 85 ? -14.008 7.252 23.271 1.00 94.19 85 LYS A N 1
ATOM 719 C CA . LYS A 1 85 ? -15.144 8.173 23.130 1.00 94.19 85 LYS A CA 1
ATOM 720 C C . LYS A 1 85 ? -16.486 7.467 22.913 1.00 94.19 85 LYS A C 1
ATOM 722 O O . LYS A 1 85 ? -17.470 8.163 22.707 1.00 94.19 85 LYS A O 1
ATOM 727 N N . GLN A 1 86 ? -16.521 6.129 22.941 1.00 93.31 86 GLN A N 1
ATOM 728 C CA . GLN A 1 86 ? -17.720 5.318 22.681 1.00 93.31 86 GLN A CA 1
ATOM 729 C C . GLN A 1 86 ? -18.415 5.665 21.347 1.00 93.31 86 GLN A C 1
ATOM 731 O O . GLN A 1 86 ? -19.617 5.488 21.187 1.00 93.31 86 GLN A O 1
ATOM 736 N N . ASN A 1 87 ? -17.653 6.155 20.364 1.00 91.19 87 ASN A N 1
ATOM 737 C CA . ASN A 1 87 ? -18.164 6.470 19.032 1.00 91.19 87 ASN A CA 1
ATOM 738 C C . ASN A 1 87 ? -18.047 5.219 18.151 1.00 91.19 87 ASN A C 1
ATOM 740 O O . ASN A 1 87 ? -17.075 5.050 17.408 1.00 91.19 87 ASN A O 1
ATOM 744 N N . PHE A 1 88 ? -19.001 4.304 18.324 1.00 89.44 88 PHE A N 1
ATOM 745 C CA . PHE A 1 88 ? -18.945 2.955 17.760 1.00 89.44 88 PHE A CA 1
ATOM 746 C C . PHE A 1 88 ? -19.060 2.919 16.233 1.00 89.44 88 PHE A C 1
ATOM 748 O O . PHE A 1 88 ? -18.352 2.129 15.608 1.00 89.44 88 PHE A O 1
ATOM 755 N N . ASP A 1 89 ? -19.845 3.809 15.626 1.00 90.94 89 ASP A N 1
ATOM 756 C CA . ASP A 1 89 ? -19.981 3.873 14.165 1.00 90.94 89 ASP A CA 1
ATOM 757 C C . ASP A 1 89 ? -18.650 4.253 13.513 1.00 90.94 89 ASP A C 1
ATOM 759 O O . ASP A 1 89 ? -18.135 3.547 12.643 1.00 90.94 89 ASP A O 1
ATOM 763 N N . SER A 1 90 ? -18.021 5.323 14.014 1.00 90.88 90 SER A N 1
ATOM 764 C CA . SER A 1 90 ? -16.704 5.751 13.524 1.00 90.88 90 SER A CA 1
ATOM 765 C C . SER A 1 90 ? -15.638 4.693 13.805 1.00 90.88 90 SER A C 1
ATOM 767 O O . SER A 1 90 ? -14.768 4.446 12.971 1.00 90.88 90 SER A O 1
ATOM 769 N N . TYR A 1 91 ? -15.712 4.028 14.962 1.00 92.81 91 TYR A N 1
ATOM 770 C CA . TYR A 1 91 ? -14.822 2.917 15.286 1.00 92.81 91 TYR A CA 1
ATOM 771 C C . TYR A 1 91 ? -14.944 1.775 14.268 1.00 92.81 91 TYR A C 1
ATOM 773 O O . TYR A 1 91 ? -13.920 1.289 13.789 1.00 92.81 91 TYR A O 1
ATOM 781 N N . SER A 1 92 ? -16.166 1.368 13.906 1.00 92.62 92 SER A N 1
ATOM 782 C CA . SER A 1 92 ? -16.391 0.291 12.935 1.00 92.62 92 SER A CA 1
ATOM 783 C C . SER A 1 92 ? -15.816 0.646 11.565 1.00 92.62 92 SER A C 1
ATOM 785 O O . SER A 1 92 ? -15.043 -0.129 11.006 1.00 92.62 92 SER A O 1
ATOM 787 N N . VAL A 1 93 ? -16.093 1.857 11.071 1.00 92.56 93 VAL A N 1
ATOM 788 C CA . VAL A 1 93 ? -15.591 2.333 9.771 1.00 92.56 93 VAL A CA 1
ATOM 789 C C . VAL A 1 93 ? -14.062 2.332 9.725 1.00 92.56 93 VAL A C 1
ATOM 791 O O . VAL A 1 93 ? -13.452 1.820 8.782 1.00 92.56 93 VAL A O 1
ATOM 794 N N . VAL A 1 94 ? -13.411 2.870 10.760 1.00 91.12 94 VAL A N 1
ATOM 795 C CA . VAL A 1 94 ? -11.944 2.898 10.811 1.00 91.12 94 VAL A CA 1
ATOM 796 C C . VAL A 1 94 ? -11.379 1.478 10.932 1.00 91.12 94 VAL A C 1
ATOM 798 O O . VAL A 1 94 ? -10.342 1.174 10.339 1.00 91.12 94 VAL A O 1
ATOM 801 N N . LYS A 1 95 ? -12.062 0.578 11.647 1.00 93.56 95 LYS A N 1
ATOM 802 C CA . LYS A 1 95 ? -11.620 -0.808 11.847 1.00 93.56 95 LYS A CA 1
ATOM 803 C C . LYS A 1 95 ? -11.626 -1.574 10.530 1.00 93.56 95 LYS A C 1
ATOM 805 O O . LYS A 1 95 ? -10.651 -2.267 10.229 1.00 93.56 95 LYS A O 1
ATOM 810 N N . ASP A 1 96 ? -12.671 -1.405 9.730 1.00 93.25 96 ASP A N 1
ATOM 811 C CA . ASP A 1 96 ? -12.771 -2.027 8.412 1.00 93.25 96 ASP A CA 1
ATOM 812 C C . ASP A 1 96 ? -11.727 -1.460 7.442 1.00 93.25 96 ASP A C 1
ATOM 814 O O . ASP A 1 96 ? -11.067 -2.220 6.729 1.00 93.25 96 ASP A O 1
ATOM 818 N N . SER A 1 97 ? -11.462 -0.150 7.499 1.00 90.62 97 SER A N 1
ATOM 819 C CA . SER A 1 97 ? -10.363 0.474 6.749 1.00 90.62 97 SER A CA 1
ATOM 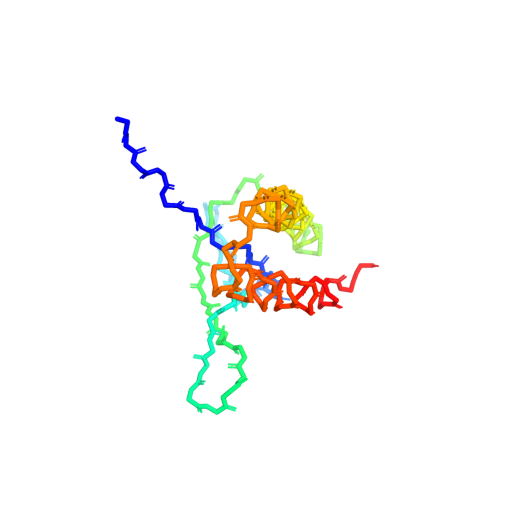820 C C . SER A 1 97 ? -8.992 -0.117 7.118 1.00 90.62 97 SER A C 1
ATOM 822 O O . SER A 1 97 ? -8.213 -0.501 6.241 1.00 90.62 97 SER A O 1
ATOM 824 N N . VAL A 1 98 ? -8.699 -0.285 8.415 1.00 92.62 98 VAL A N 1
ATOM 825 C CA . VAL A 1 98 ? -7.457 -0.936 8.876 1.00 92.62 98 VAL A CA 1
ATOM 826 C C . VAL A 1 98 ? -7.372 -2.378 8.383 1.00 92.62 98 VAL A C 1
ATOM 828 O O . VAL A 1 98 ? -6.306 -2.806 7.935 1.00 92.62 98 VAL A O 1
ATOM 831 N N . LYS A 1 99 ? -8.480 -3.125 8.418 1.00 93.62 99 LYS A N 1
ATOM 832 C CA . LYS A 1 99 ? -8.537 -4.506 7.923 1.00 93.62 99 LYS A CA 1
ATOM 833 C C . LYS A 1 99 ? -8.196 -4.584 6.433 1.00 93.62 99 LYS A C 1
ATOM 835 O O . LYS A 1 99 ? -7.376 -5.422 6.058 1.00 93.62 99 LYS A O 1
ATOM 840 N N . LEU A 1 100 ? -8.741 -3.684 5.611 1.00 91.75 100 LEU A N 1
ATOM 841 C CA . LEU A 1 100 ? -8.421 -3.593 4.181 1.00 91.75 100 LEU A CA 1
ATOM 842 C C . LEU A 1 100 ? -6.936 -3.293 3.942 1.00 91.75 100 LEU A C 1
ATOM 844 O O . LEU A 1 100 ? -6.298 -3.940 3.112 1.00 91.75 100 LEU A O 1
ATOM 848 N N . MET A 1 101 ? -6.349 -2.368 4.705 1.00 91.88 101 MET A N 1
ATOM 849 C CA . MET A 1 101 ? -4.921 -2.045 4.591 1.00 91.88 101 MET A CA 1
ATOM 850 C C . MET A 1 101 ? -4.008 -3.188 5.036 1.00 91.88 101 MET A C 1
ATOM 852 O O . MET A 1 101 ? -2.958 -3.408 4.436 1.00 91.88 101 MET A O 1
ATOM 856 N N . LEU A 1 102 ? -4.391 -3.934 6.074 1.00 92.12 102 LEU A N 1
ATOM 857 C CA . LEU A 1 102 ? -3.657 -5.121 6.513 1.00 92.12 102 LEU A CA 1
ATOM 858 C C . LEU A 1 102 ? -3.733 -6.246 5.481 1.00 92.12 102 LEU A C 1
ATOM 860 O O . LEU A 1 102 ? -2.744 -6.943 5.281 1.00 92.12 102 LEU A O 1
ATOM 864 N N . GLN A 1 103 ? -4.877 -6.414 4.815 1.00 91.56 103 GLN A N 1
ATOM 865 C CA . GLN A 1 103 ? -5.001 -7.335 3.685 1.00 91.56 103 GLN A CA 1
ATOM 866 C C . GLN A 1 103 ? -4.113 -6.893 2.521 1.00 91.56 103 GLN A C 1
ATOM 868 O O . GLN A 1 103 ? -3.364 -7.711 2.005 1.00 91.56 103 GLN A O 1
ATOM 873 N N . PHE A 1 104 ? -4.125 -5.605 2.167 1.00 91.25 104 PHE A N 1
ATOM 874 C CA . PHE A 1 104 ? -3.268 -5.070 1.108 1.00 91.25 104 PHE A CA 1
ATOM 875 C C . PHE A 1 104 ? -1.777 -5.237 1.421 1.00 91.25 104 PHE A C 1
ATOM 877 O O . PHE A 1 104 ? -0.992 -5.603 0.554 1.00 91.25 104 PHE A O 1
ATOM 884 N N . LYS A 1 105 ? -1.381 -5.063 2.687 1.00 92.00 105 LYS A N 1
ATOM 885 C CA . LYS A 1 105 ? -0.000 -5.283 3.136 1.00 92.00 105 LYS A CA 1
ATOM 886 C C . LYS A 1 105 ? 0.503 -6.698 2.840 1.00 92.00 105 LYS A C 1
ATOM 888 O O . LYS A 1 105 ? 1.688 -6.855 2.582 1.00 92.00 105 LYS A O 1
ATOM 893 N N . LYS A 1 106 ? -0.366 -7.713 2.870 1.00 91.00 106 LYS A N 1
ATOM 894 C CA . LYS A 1 106 ? 0.023 -9.103 2.572 1.00 91.00 106 LYS A CA 1
ATOM 895 C C . LYS A 1 106 ? 0.416 -9.319 1.109 1.00 91.00 106 LYS A C 1
ATOM 897 O O . LYS A 1 106 ? 1.008 -10.341 0.810 1.00 91.00 106 LYS A O 1
ATOM 902 N N . GLU A 1 107 ? 0.094 -8.387 0.216 1.00 88.00 107 GLU A N 1
ATOM 903 C CA . GLU A 1 107 ? 0.443 -8.478 -1.211 1.00 88.00 107 GLU A CA 1
ATOM 904 C C . GLU A 1 107 ? 1.869 -8.003 -1.495 1.00 88.00 107 GLU A C 1
ATOM 906 O O . GLU A 1 107 ? 2.420 -8.267 -2.561 1.00 88.00 107 GLU A O 1
ATOM 911 N N . TYR A 1 108 ? 2.492 -7.339 -0.522 1.00 85.56 108 TYR A N 1
ATOM 912 C CA . TYR A 1 108 ? 3.907 -7.001 -0.539 1.00 85.56 108 TYR A CA 1
ATOM 913 C C . TYR A 1 108 ? 4.719 -8.263 -0.176 1.00 85.56 108 TYR A C 1
ATOM 915 O O . TYR A 1 108 ? 5.174 -8.407 0.957 1.00 85.56 108 TYR A O 1
ATOM 923 N N . ASN A 1 109 ? 4.850 -9.202 -1.119 1.00 66.88 109 ASN A N 1
ATOM 924 C CA . ASN A 1 109 ? 5.683 -10.405 -0.988 1.00 66.88 109 ASN A CA 1
ATOM 925 C C . ASN A 1 109 ? 7.156 -10.064 -1.287 1.00 66.88 109 ASN A C 1
ATOM 927 O O . ASN A 1 109 ? 7.599 -10.240 -2.423 1.00 66.88 109 ASN A O 1
ATOM 931 N N . PHE A 1 110 ? 7.892 -9.555 -0.295 1.00 59.16 110 PHE A N 1
ATOM 932 C CA . PHE A 1 110 ? 9.360 -9.440 -0.356 1.00 59.16 110 PHE A CA 1
ATOM 933 C C . PHE A 1 110 ? 10.029 -10.559 0.423 1.00 59.16 110 PHE A C 1
ATOM 935 O O . PHE A 1 110 ? 9.498 -10.900 1.506 1.00 59.16 110 PHE A O 1
#

Solvent-accessible surface area (backbone atoms only — not comparable to full-atom values): 6421 Å² total; per-residue (Å²): 130,85,83,72,79,79,76,74,49,49,45,63,77,48,79,76,45,83,50,89,62,34,32,34,33,33,29,34,41,95,48,64,42,98,85,73,43,68,39,78,45,76,49,76,43,76,48,89,61,69,96,51,64,68,61,43,46,51,53,54,33,52,57,22,49,53,48,41,53,51,49,49,55,52,51,53,53,50,37,56,49,27,58,77,67,68,38,59,68,62,26,51,55,50,50,54,52,48,50,53,52,56,56,54,54,67,72,68,81,122